Protein AF-A0A1I0F8X7-F1 (afdb_monomer_lite)

Radius of gyration: 13.67 Å; chains: 1; bounding box: 30×20×30 Å

Structure (mmCIF, N/CA/C/O backbone):
data_AF-A0A1I0F8X7-F1
#
_entry.id   AF-A0A1I0F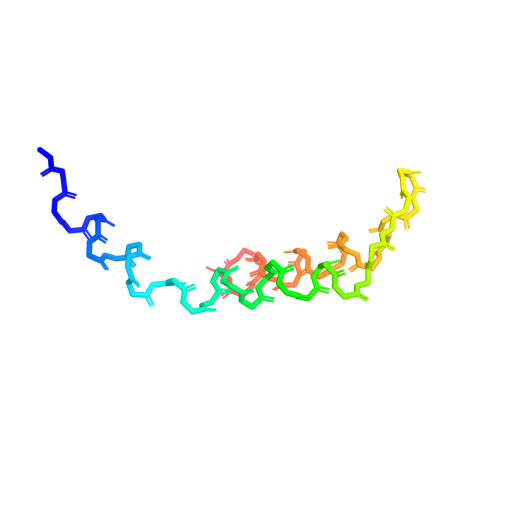8X7-F1
#
loop_
_atom_site.group_PDB
_atom_site.id
_atom_site.type_symbol
_atom_site.label_atom_id
_atom_site.label_alt_id
_atom_site.label_comp_id
_atom_site.label_asym_id
_atom_site.label_entity_id
_atom_site.label_seq_id
_atom_site.pdbx_PDB_ins_code
_atom_site.Cartn_x
_atom_site.Cartn_y
_atom_site.Cartn_z
_atom_site.occupancy
_atom_site.B_iso_or_equiv
_atom_site.auth_seq_id
_atom_site.auth_c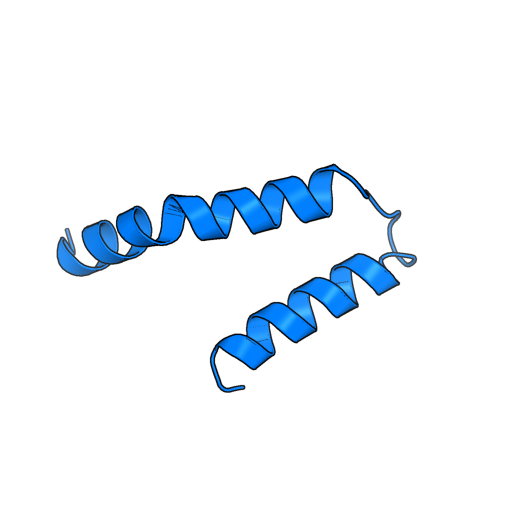omp_id
_atom_site.auth_asym_id
_atom_site.auth_atom_id
_atom_site.pdbx_PDB_model_num
ATOM 1 N N . MET A 1 1 ? -16.401 16.451 16.331 1.00 67.44 1 MET A N 1
ATOM 2 C CA . MET A 1 1 ? -15.396 15.463 15.876 1.00 67.44 1 MET A CA 1
ATOM 3 C C . MET A 1 1 ? -16.145 14.218 15.432 1.00 67.44 1 MET A 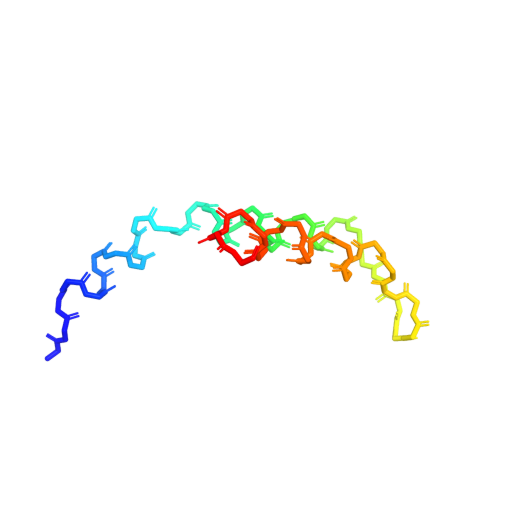C 1
ATOM 5 O O . MET A 1 1 ? -16.945 13.731 16.217 1.00 67.44 1 MET A O 1
ATOM 9 N N . ASN A 1 2 ? -15.970 13.755 14.191 1.00 87.19 2 ASN A N 1
ATOM 10 C CA . ASN A 1 2 ? -16.703 12.590 13.682 1.00 87.19 2 ASN A CA 1
ATOM 11 C C . ASN A 1 2 ? -16.075 11.297 14.243 1.00 87.19 2 ASN A C 1
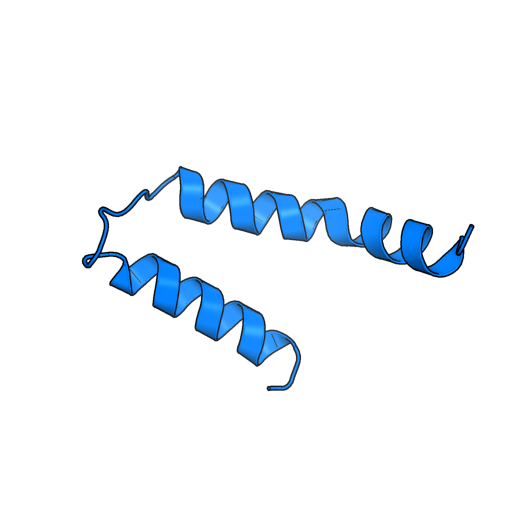ATOM 13 O O . ASN A 1 2 ? -15.036 10.839 13.767 1.00 87.19 2 ASN A O 1
ATOM 17 N N . THR A 1 3 ? -16.662 10.760 15.314 1.00 93.94 3 THR A N 1
ATOM 18 C CA . THR A 1 3 ? -16.152 9.594 16.056 1.00 93.94 3 THR A CA 1
ATOM 19 C C . THR A 1 3 ? -16.212 8.304 15.244 1.00 93.94 3 THR A C 1
ATOM 21 O O . THR A 1 3 ? -15.323 7.464 15.382 1.00 93.94 3 THR A O 1
ATOM 24 N N . GLU A 1 4 ? -17.200 8.169 14.361 1.00 95.25 4 GLU A N 1
ATOM 25 C CA . GLU A 1 4 ? -17.369 7.015 13.470 1.00 95.25 4 GLU A CA 1
ATOM 26 C C . GLU A 1 4 ? -16.254 6.945 12.424 1.00 95.25 4 GLU A C 1
ATOM 28 O O . GLU A 1 4 ? -15.664 5.883 12.203 1.00 95.25 4 GLU A O 1
ATOM 33 N N . LEU A 1 5 ? -15.887 8.093 11.845 1.00 95.50 5 LEU A N 1
ATOM 34 C CA . LEU A 1 5 ? -14.766 8.185 10.910 1.00 95.50 5 LEU A CA 1
ATOM 35 C C . LEU A 1 5 ? -13.444 7.786 11.584 1.00 95.50 5 LEU A C 1
ATOM 37 O O . LEU A 1 5 ? -12.655 7.027 11.021 1.00 95.50 5 LEU A O 1
ATOM 41 N N . ILE A 1 6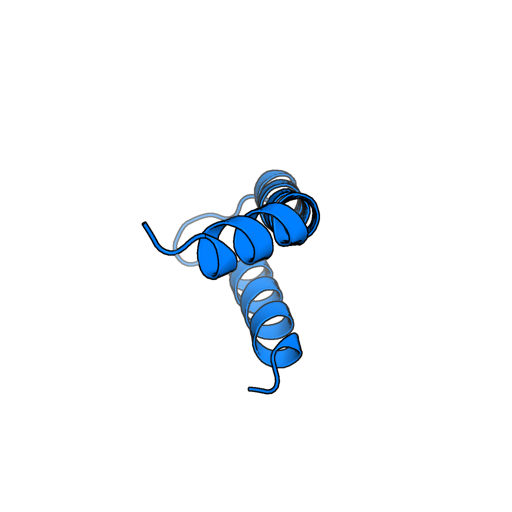 ? -13.216 8.250 12.817 1.00 95.88 6 ILE A N 1
ATOM 42 C CA . ILE A 1 6 ? -12.006 7.918 13.586 1.00 95.88 6 ILE A CA 1
ATOM 43 C C . ILE A 1 6 ? -11.964 6.426 13.931 1.00 95.88 6 ILE A C 1
ATOM 45 O O . ILE A 1 6 ? -10.903 5.807 13.829 1.00 95.88 6 ILE A O 1
ATOM 49 N N . ALA A 1 7 ? -13.091 5.840 14.344 1.00 96.69 7 ALA A N 1
ATOM 50 C CA . ALA A 1 7 ? -13.182 4.412 14.639 1.00 96.69 7 ALA A CA 1
ATOM 51 C C . ALA A 1 7 ? -12.896 3.567 13.389 1.00 96.69 7 ALA A C 1
ATOM 53 O O . ALA A 1 7 ? -12.078 2.643 13.437 1.00 96.69 7 ALA A O 1
ATOM 54 N N . THR A 1 8 ? -13.484 3.951 12.255 1.00 96.06 8 THR A N 1
ATOM 55 C CA . THR A 1 8 ? -13.254 3.306 10.957 1.00 96.06 8 THR A CA 1
ATOM 56 C C . THR A 1 8 ? -11.781 3.374 10.566 1.00 96.06 8 THR A C 1
ATOM 58 O O . THR A 1 8 ? -11.167 2.338 10.315 1.00 96.06 8 THR A O 1
ATOM 61 N N . LEU A 1 9 ? -11.157 4.554 10.615 1.00 95.62 9 LEU A N 1
ATOM 62 C CA . LEU A 1 9 ? -9.738 4.714 10.287 1.00 95.62 9 LEU A CA 1
ATOM 63 C C . LEU A 1 9 ? -8.829 3.870 11.196 1.00 95.62 9 LEU A C 1
ATOM 65 O O . LEU A 1 9 ? -7.892 3.229 10.721 1.00 95.62 9 LEU A O 1
ATOM 69 N N . LYS A 1 10 ? -9.122 3.816 12.502 1.00 96.50 10 LYS A N 1
ATOM 70 C CA . LYS A 1 10 ? -8.377 2.971 13.451 1.00 96.50 10 LYS A CA 1
ATOM 71 C C . LYS A 1 10 ? -8.477 1.488 13.099 1.00 96.50 10 LYS A C 1
ATOM 73 O O . LYS A 1 10 ? -7.459 0.800 13.163 1.00 96.50 10 LYS A O 1
ATOM 78 N N . SER A 1 11 ? -9.654 1.010 12.686 1.00 97.25 11 SER A N 1
ATOM 79 C CA . SER A 1 11 ? -9.838 -0.387 12.258 1.00 97.25 11 SER A CA 1
ATOM 80 C C . SER A 1 11 ? -8.982 -0.748 11.035 1.00 97.25 11 SER A C 1
ATOM 82 O O . SER A 1 11 ? -8.526 -1.882 10.906 1.00 97.25 11 SER A O 1
ATOM 84 N N . LYS A 1 12 ? -8.673 0.241 10.187 1.00 97.19 12 LYS A N 1
ATOM 85 C CA . LYS A 1 12 ? -7.863 0.095 8.971 1.00 97.19 12 LYS A CA 1
ATOM 86 C C . LYS A 1 12 ? -6.356 0.216 9.191 1.00 97.19 12 LYS A C 1
ATOM 88 O O . LYS A 1 12 ? -5.582 -0.045 8.277 1.00 97.19 12 LYS A O 1
ATOM 93 N N . LYS A 1 13 ? -5.896 0.538 10.406 1.00 97.56 13 LYS A N 1
ATOM 94 C CA . LYS A 1 13 ? -4.472 0.793 10.702 1.00 97.56 13 LYS A CA 1
ATOM 95 C C . LYS A 1 13 ? -3.530 -0.328 10.245 1.00 97.56 13 LYS A C 1
ATOM 97 O O . LYS A 1 13 ? -2.444 -0.039 9.751 1.00 97.56 13 LYS A O 1
ATOM 102 N N . LYS A 1 14 ? -3.924 -1.594 10.424 1.00 97.88 14 LYS A N 1
ATOM 103 C CA . LYS A 1 14 ? -3.105 -2.748 10.015 1.00 97.88 14 LYS A CA 1
ATOM 104 C C . LYS A 1 14 ? -2.942 -2.810 8.494 1.00 97.88 14 LYS A C 1
ATOM 106 O O . LYS A 1 14 ? -1.833 -2.999 8.018 1.00 97.88 14 LYS A O 1
ATOM 111 N N . GLU A 1 15 ? -4.030 -2.593 7.762 1.00 97.38 15 GLU A N 1
ATOM 112 C CA . GLU A 1 15 ? -4.053 -2.565 6.296 1.00 97.38 15 GLU A CA 1
ATOM 113 C C . GLU A 1 15 ? -3.166 -1.433 5.752 1.00 97.38 15 GLU A C 1
ATOM 115 O O . GLU A 1 15 ? -2.261 -1.682 4.958 1.00 97.38 15 GLU A O 1
ATOM 120 N N . LEU A 1 16 ? -3.315 -0.217 6.293 1.00 97.31 16 LEU A N 1
ATOM 121 C CA . LEU A 1 16 ? -2.469 0.934 5.945 1.00 97.31 16 LEU A CA 1
ATOM 122 C C . LEU A 1 16 ? -0.977 0.661 6.191 1.00 97.31 16 LEU A C 1
ATOM 124 O O . LEU A 1 16 ? -0.120 1.064 5.403 1.00 97.31 16 LEU A O 1
ATOM 128 N N . LYS A 1 17 ? -0.655 -0.036 7.288 1.00 98.12 17 LYS A N 1
ATOM 129 C CA . LYS A 1 17 ? 0.724 -0.418 7.607 1.00 98.12 17 LYS A CA 1
ATOM 130 C C . LYS A 1 17 ? 1.279 -1.406 6.582 1.00 98.12 17 LYS A C 1
ATOM 132 O O . LYS A 1 17 ? 2.424 -1.250 6.171 1.00 98.12 17 LYS A O 1
ATOM 137 N N . THR A 1 18 ? 0.474 -2.362 6.124 1.00 98.00 18 THR A N 1
ATOM 138 C CA . THR A 1 18 ? 0.875 -3.308 5.074 1.00 98.00 18 THR A CA 1
ATOM 139 C C . THR A 1 18 ? 1.179 -2.603 3.753 1.00 98.00 18 THR A C 1
ATOM 141 O O . THR A 1 18 ? 2.180 -2.940 3.122 1.00 98.00 18 THR A O 1
ATOM 144 N N . TRP A 1 19 ? 0.394 -1.596 3.354 1.00 97.75 19 TRP A N 1
ATOM 145 C CA . TRP A 1 19 ? 0.689 -0.806 2.149 1.00 97.75 19 TRP A CA 1
ATOM 146 C C . TRP A 1 19 ? 2.045 -0.104 2.261 1.00 97.75 19 TRP A C 1
ATOM 148 O O . TRP A 1 19 ? 2.883 -0.213 1.367 1.00 97.75 19 TRP A O 1
ATOM 158 N N . GLN A 1 20 ? 2.291 0.553 3.399 1.00 97.88 20 GLN A N 1
ATOM 159 C CA . GLN A 1 20 ? 3.558 1.230 3.669 1.00 97.88 20 GLN A CA 1
ATOM 160 C C . GLN A 1 20 ? 4.741 0.259 3.667 1.00 97.88 20 GLN A C 1
ATOM 162 O O . GLN A 1 20 ? 5.765 0.554 3.063 1.00 97.88 20 GLN A O 1
ATOM 167 N N . GLU A 1 21 ? 4.618 -0.891 4.327 1.00 98.31 21 GLU A N 1
ATOM 168 C CA . GLU A 1 21 ? 5.681 -1.899 4.372 1.00 98.31 21 GLU A CA 1
ATOM 169 C C . GLU A 1 21 ? 5.965 -2.510 3.001 1.00 98.31 21 GLU A C 1
ATOM 171 O O . GLU A 1 21 ? 7.125 -2.756 2.682 1.00 98.31 21 GLU A O 1
ATOM 176 N N . THR A 1 22 ? 4.929 -2.744 2.192 1.00 97.25 22 THR A N 1
ATOM 177 C CA . THR A 1 22 ? 5.076 -3.315 0.846 1.00 97.25 22 THR A CA 1
ATOM 178 C C . THR A 1 22 ? 5.877 -2.373 -0.044 1.00 97.25 22 THR A C 1
ATOM 180 O O . THR A 1 22 ? 6.910 -2.773 -0.574 1.00 97.25 22 THR A O 1
ATOM 183 N N . MET A 1 23 ? 5.465 -1.105 -0.128 1.00 97.31 23 MET A N 1
ATOM 184 C CA . MET A 1 23 ? 6.175 -0.103 -0.930 1.00 97.31 23 MET A CA 1
ATOM 185 C C . MET A 1 23 ? 7.573 0.198 -0.369 1.00 97.31 23 MET A C 1
ATOM 187 O O . MET A 1 23 ? 8.524 0.365 -1.121 1.00 97.31 23 MET A O 1
ATOM 191 N N . HIS A 1 24 ? 7.746 0.212 0.957 1.00 98.00 24 HIS A N 1
ATOM 192 C CA . HIS A 1 24 ? 9.049 0.491 1.570 1.00 98.00 24 HIS A CA 1
ATOM 193 C C . HIS A 1 24 ? 10.076 -0.631 1.365 1.00 98.00 24 HIS A C 1
ATOM 195 O O . HIS A 1 24 ? 11.271 -0.357 1.298 1.00 98.00 24 HIS A O 1
ATOM 201 N N . LYS A 1 25 ? 9.636 -1.892 1.267 1.00 97.88 25 LYS A N 1
ATOM 202 C CA . LYS A 1 25 ? 10.523 -3.034 0.983 1.00 97.88 25 LYS A CA 1
ATOM 203 C C . LYS A 1 25 ? 11.040 -3.048 -0.455 1.00 97.88 25 LYS A C 1
ATOM 205 O O . LYS A 1 25 ? 12.067 -3.671 -0.701 1.00 97.88 25 LYS A O 1
ATOM 210 N N . SER A 1 26 ? 10.336 -2.399 -1.379 1.00 96.38 26 SER A N 1
ATOM 211 C CA . SER A 1 26 ? 10.668 -2.374 -2.803 1.00 96.38 26 SER A CA 1
ATOM 212 C C . SER A 1 26 ? 10.515 -0.953 -3.357 1.00 96.38 26 SER A C 1
ATOM 214 O O . SER A 1 26 ? 9.563 -0.696 -4.094 1.00 96.38 26 SER A O 1
ATOM 216 N N . PRO A 1 27 ? 11.403 -0.015 -2.978 1.00 97.06 27 PRO A N 1
ATOM 217 C CA . PRO A 1 27 ? 11.334 1.349 -3.478 1.00 97.06 27 PRO A CA 1
ATOM 218 C C . PRO A 1 27 ? 11.692 1.398 -4.964 1.00 97.06 27 PRO A C 1
ATOM 220 O O . PRO A 1 27 ? 12.596 0.699 -5.422 1.00 97.06 27 PRO A O 1
ATOM 223 N N . GLU A 1 28 ? 11.019 2.278 -5.692 1.00 98.19 28 GLU A N 1
ATOM 224 C CA . GLU A 1 28 ? 11.255 2.523 -7.112 1.00 98.19 28 GLU A CA 1
ATOM 225 C C . GLU A 1 28 ? 11.641 3.988 -7.346 1.00 98.19 28 GLU A C 1
ATOM 227 O O . GLU A 1 28 ? 11.332 4.872 -6.541 1.00 98.19 28 GLU A O 1
ATOM 232 N N . LEU A 1 29 ? 12.381 4.235 -8.429 1.00 97.81 29 LEU A N 1
ATOM 233 C CA . LEU A 1 29 ? 12.770 5.581 -8.843 1.00 97.81 29 LEU A CA 1
ATOM 234 C C . LEU A 1 29 ? 11.601 6.279 -9.537 1.00 97.81 29 LEU A C 1
ATOM 236 O O . LEU A 1 29 ? 10.706 5.634 -10.074 1.00 97.81 29 LEU A O 1
ATOM 240 N N . SER A 1 30 ? 11.656 7.607 -9.588 1.00 97.12 30 SER A N 1
ATOM 241 C CA . SER A 1 30 ? 10.716 8.383 -10.391 1.00 97.12 30 SER A CA 1
ATOM 242 C C . SER A 1 30 ? 10.760 7.954 -11.861 1.00 97.12 30 SER A C 1
ATOM 244 O O . SER A 1 30 ? 11.845 7.851 -12.438 1.00 97.12 30 SER A O 1
ATOM 246 N N . MET A 1 31 ? 9.582 7.806 -12.470 1.00 96.88 31 MET A N 1
ATOM 247 C CA . MET A 1 31 ? 9.369 7.337 -13.847 1.00 96.88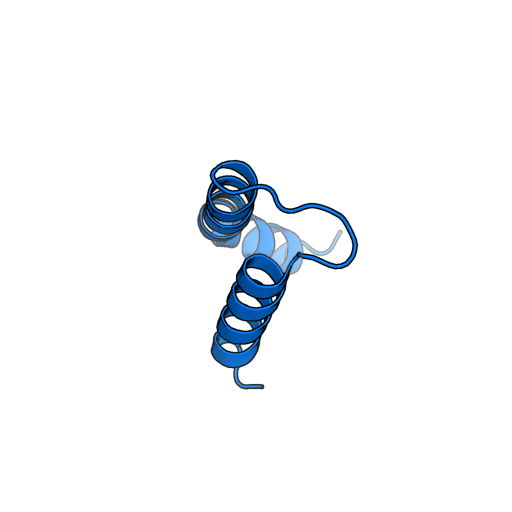 31 MET A CA 1
ATOM 248 C C . MET A 1 31 ? 9.724 5.856 -14.073 1.00 96.88 31 MET A C 1
ATOM 250 O O . MET A 1 31 ? 9.895 5.452 -15.221 1.00 96.88 31 MET A O 1
ATOM 254 N N . GLN A 1 32 ? 9.880 5.074 -13.001 1.00 97.81 32 GLN A N 1
ATOM 255 C CA . GLN A 1 32 ? 10.205 3.636 -13.007 1.00 97.81 32 GLN A CA 1
ATOM 256 C C . GLN A 1 32 ? 9.430 2.893 -11.904 1.00 97.81 32 GLN A C 1
ATOM 258 O O . GLN A 1 32 ? 9.896 1.900 -11.349 1.00 97.81 32 GLN A O 1
ATOM 263 N N . GLU A 1 33 ? 8.279 3.438 -11.506 1.00 97.69 33 GLU A N 1
ATOM 264 C CA . GLU A 1 33 ? 7.440 2.924 -10.428 1.00 97.69 33 GLU A CA 1
ATOM 265 C C . GLU A 1 33 ? 6.366 1.936 -10.908 1.00 97.69 33 GLU A C 1
ATOM 267 O O . GLU A 1 33 ? 5.253 1.906 -10.373 1.00 97.69 33 GLU A O 1
ATOM 272 N N . GLU A 1 34 ? 6.644 1.139 -11.946 1.00 98.25 34 GLU A N 1
ATOM 273 C CA . GLU A 1 34 ? 5.637 0.266 -12.556 1.00 98.25 34 GLU A CA 1
ATOM 274 C C . GLU A 1 34 ? 5.067 -0.753 -11.559 1.00 98.25 34 GLU A C 1
ATOM 276 O O . GLU A 1 34 ? 3.864 -1.043 -11.599 1.00 98.25 34 GLU A O 1
ATOM 281 N N . ASN A 1 35 ? 5.882 -1.279 -10.636 1.00 97.88 35 ASN A N 1
ATOM 282 C CA . ASN A 1 35 ? 5.398 -2.249 -9.650 1.00 97.88 35 ASN A CA 1
ATOM 283 C C . ASN A 1 35 ? 4.566 -1.573 -8.557 1.00 97.88 35 ASN A C 1
ATOM 285 O O . ASN A 1 35 ? 3.521 -2.100 -8.168 1.00 97.88 35 ASN A O 1
ATOM 289 N N . THR A 1 36 ? 4.980 -0.395 -8.092 1.00 98.06 36 THR A N 1
ATOM 290 C CA . THR A 1 36 ? 4.246 0.416 -7.112 1.00 98.06 36 THR A CA 1
ATOM 291 C C . THR A 1 36 ? 2.914 0.876 -7.695 1.00 98.06 36 THR A C 1
ATOM 293 O O . THR A 1 36 ? 1.876 0.728 -7.045 1.00 98.06 36 THR A O 1
ATOM 296 N N . ALA A 1 37 ? 2.902 1.357 -8.940 1.00 98.12 37 ALA A N 1
ATOM 297 C CA . ALA A 1 37 ? 1.691 1.760 -9.647 1.00 98.12 37 ALA A CA 1
ATOM 298 C C . ALA A 1 37 ? 0.719 0.584 -9.813 1.00 98.12 37 ALA A C 1
ATOM 300 O O . ALA A 1 37 ? -0.472 0.719 -9.521 1.00 98.12 37 ALA A O 1
ATOM 301 N N . LYS A 1 38 ? 1.223 -0.593 -10.210 1.00 98.19 38 LYS A N 1
ATOM 302 C CA . LYS A 1 38 ? 0.418 -1.818 -10.299 1.00 98.19 38 LYS A CA 1
ATOM 303 C C . LYS A 1 38 ? -0.166 -2.216 -8.944 1.00 98.19 38 LYS A C 1
ATOM 305 O O . LYS A 1 38 ? -1.358 -2.496 -8.861 1.00 98.19 38 LYS A O 1
ATOM 310 N N . TYR A 1 39 ? 0.645 -2.200 -7.886 1.00 97.88 39 TYR A N 1
ATOM 311 C CA . TYR A 1 39 ? 0.194 -2.527 -6.535 1.00 97.88 39 TYR A CA 1
ATOM 312 C C . TYR A 1 39 ? -0.941 -1.606 -6.073 1.00 97.88 39 TYR A C 1
ATOM 314 O O . TYR A 1 39 ? -1.972 -2.084 -5.601 1.00 97.88 39 TYR A O 1
ATOM 322 N N . ILE A 1 40 ? -0.788 -0.292 -6.259 1.00 97.38 40 ILE A N 1
ATOM 323 C CA . ILE A 1 40 ? -1.830 0.686 -5.922 1.00 97.38 40 ILE A CA 1
ATOM 324 C C . ILE A 1 40 ? -3.093 0.432 -6.751 1.00 97.38 40 ILE A C 1
ATOM 326 O O . ILE A 1 40 ? -4.192 0.445 -6.198 1.00 97.38 40 ILE A O 1
ATOM 330 N N . ALA A 1 41 ? -2.956 0.163 -8.052 1.00 98.00 41 ALA A N 1
ATOM 331 C CA . ALA A 1 41 ? -4.097 -0.131 -8.915 1.00 98.00 41 ALA A CA 1
ATOM 332 C C . ALA A 1 41 ? -4.873 -1.371 -8.441 1.00 98.00 41 ALA A C 1
ATOM 334 O O . ALA A 1 41 ? -6.104 -1.345 -8.403 1.00 98.00 41 ALA A O 1
ATOM 335 N N . ASP A 1 42 ? -4.176 -2.432 -8.037 1.00 97.56 42 ASP A N 1
ATOM 336 C CA . ASP A 1 42 ? -4.801 -3.647 -7.509 1.00 97.56 42 ASP A CA 1
ATOM 337 C C . ASP A 1 42 ? -5.487 -3.395 -6.153 1.00 97.56 42 ASP A C 1
ATOM 339 O O . ASP A 1 42 ? -6.606 -3.867 -5.930 1.00 97.56 42 ASP A O 1
ATOM 343 N N . VAL A 1 43 ? -4.884 -2.582 -5.274 1.00 96.44 43 VAL A N 1
ATOM 344 C CA . VAL A 1 43 ? -5.514 -2.143 -4.014 1.00 96.44 43 VAL A CA 1
ATOM 345 C C . VAL A 1 43 ? -6.794 -1.351 -4.287 1.00 96.44 43 VAL A C 1
ATOM 347 O O . VAL A 1 43 ? -7.826 -1.646 -3.690 1.00 96.44 43 VAL A O 1
ATOM 350 N N . VAL A 1 44 ? -6.778 -0.387 -5.210 1.00 96.50 44 VAL A N 1
ATOM 351 C CA . VAL A 1 44 ? -7.958 0.438 -5.524 1.00 96.50 44 VAL A CA 1
ATOM 352 C C . VAL A 1 44 ? -9.085 -0.396 -6.137 1.00 96.50 44 VAL A C 1
ATOM 354 O O . VAL A 1 44 ? -10.237 -0.242 -5.734 1.00 96.50 44 VAL A O 1
ATOM 357 N N . LYS A 1 45 ? -8.772 -1.338 -7.036 1.00 96.62 45 LYS A N 1
ATOM 358 C CA . LYS A 1 45 ? -9.766 -2.290 -7.569 1.00 96.62 45 LYS A CA 1
ATOM 359 C C . LYS A 1 45 ? -10.435 -3.108 -6.467 1.00 96.62 45 LYS A C 1
ATOM 361 O O . LYS A 1 45 ? -11.630 -3.377 -6.547 1.00 96.62 45 LYS A O 1
ATOM 366 N N . SER A 1 46 ? -9.704 -3.464 -5.406 1.00 94.56 46 SER A N 1
ATOM 367 C CA . SER A 1 46 ? -10.277 -4.206 -4.272 1.00 94.56 46 SER A CA 1
ATOM 368 C C . SER A 1 46 ? -11.384 -3.442 -3.531 1.00 94.56 46 SER A C 1
ATOM 370 O O . SER A 1 46 ? -12.181 -4.053 -2.822 1.00 94.56 46 SER A O 1
ATOM 372 N N . PHE A 1 47 ? -11.478 -2.121 -3.721 1.00 93.44 47 PHE A N 1
ATOM 373 C CA . PHE A 1 47 ? -12.541 -1.293 -3.152 1.00 93.44 47 PHE A CA 1
ATOM 374 C C . PHE A 1 47 ? -13.830 -1.300 -3.992 1.00 93.44 47 PHE A C 1
ATOM 376 O O . PHE A 1 47 ? -14.825 -0.720 -3.559 1.00 93.44 47 PHE A O 1
ATOM 383 N N . GLY A 1 48 ? -13.835 -1.961 -5.158 1.00 92.69 48 GLY A N 1
ATOM 384 C CA . GLY A 1 48 ? -14.981 -2.042 -6.072 1.00 92.69 48 GLY A CA 1
ATOM 385 C C . GLY A 1 48 ? -14.947 -1.051 -7.241 1.00 92.69 48 GLY A C 1
ATOM 386 O O . GLY A 1 48 ? -16.005 -0.747 -7.787 1.00 92.69 48 GLY A O 1
ATOM 387 N N . ALA A 1 49 ? -13.762 -0.528 -7.578 1.00 68.50 49 ALA A N 1
ATOM 388 C CA . ALA A 1 49 ? -13.527 0.340 -8.735 1.00 68.50 49 ALA A CA 1
ATOM 389 C C . ALA A 1 49 ? -13.450 -0.432 -10.063 1.00 68.50 49 ALA A C 1
ATOM 391 O O . ALA A 1 49 ? -12.983 -1.596 -10.047 1.00 68.50 49 ALA A O 1
#

Secondary structure (DSSP, 8-state):
--HHHHHHHHHTHHHHHHHHHHHHHS---TT--HHHHHHHHHHHHTTT-

Foldseek 3Di:
DPVVVVVVVVVCVVVVVVLVVVCVVPPDDPVGCVVNVVVVVVVVVVVVD

Sequence (49 aa):
MNTELIATLKSKKKELKTWQETMHKSPELSMQEENTAKYIADVVKSFGA

pLDDT: mean 95.59, std 6.0, range [67.44, 98.31]

Organism: NCBI:txid1168034